Protein AF-A0A1H4CGE8-F1 (afdb_monomer_lite)

Secondary structure (DSSP, 8-state):
----SHHHHHHHHHHHHHTT-------TT--S-HHHHHHHHHHHHTT--EE--STT-SSSEEESSSSEEEEEEEPPTT-S-SS---SS----SEETTEEEEEEEE-

Foldseek 3Di:
DPDDCVVQLVVLVVVCVVVVPDQDDPDPVPPFCSQVVVSVVSCVVVVWDWDQCDPPDPQNTQTDVDQEEEREDEDDPPDPDPDDDPVDDDCPCDDDSHGYDYHYDD

Sequence (106 aa):
MPSTTCFDVFEQCVLAVQAGELIESVSAKDKEFHFQNWFEKRLQTLALHYE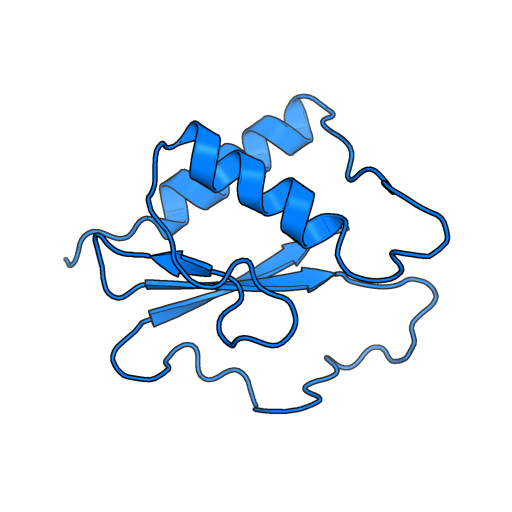GAGRNTYPDFSLVECAEGYEVKGLAWPGRERDYDSNSQVPTGYHNGRQIFYVFGR

pLDDT: mean 80.4, std 16.35, range [42.62, 96.88]

Radius of gyration: 13.96 Å; chains: 1; bounding box: 41×27×34 Å

Structure (mmCIF, N/CA/C/O backbone):
data_AF-A0A1H4CGE8-F1
#
_entry.id   AF-A0A1H4CGE8-F1
#
loop_
_atom_site.group_PDB
_atom_site.id
_atom_site.type_symbol
_atom_site.label_atom_id
_atom_site.label_alt_id
_atom_site.label_comp_id
_atom_site.label_asym_id
_atom_site.label_entity_id
_atom_site.label_seq_id
_atom_site.pdbx_PDB_ins_code
_atom_site.Cartn_x
_atom_site.Cartn_y
_atom_site.Cartn_z
_atom_site.occupancy
_atom_site.B_iso_or_equiv
_atom_site.auth_seq_id
_atom_site.auth_comp_id
_atom_site.auth_asym_id
_atom_site.auth_atom_id
_atom_site.pdbx_PDB_model_num
ATOM 1 N N . MET A 1 1 ? -20.888 -2.198 8.607 1.00 45.34 1 MET A N 1
ATOM 2 C CA . MET A 1 1 ? -19.435 -2.392 8.793 1.00 45.34 1 MET A CA 1
ATOM 3 C C . MET A 1 1 ? -18.768 -1.052 8.542 1.00 45.34 1 MET A C 1
ATOM 5 O O . MET A 1 1 ? -19.318 -0.315 7.727 1.00 45.34 1 MET A O 1
ATOM 9 N N . PRO A 1 2 ? -17.693 -0.680 9.253 1.00 59.81 2 PRO A N 1
ATOM 10 C CA . PRO A 1 2 ? -16.936 0.514 8.885 1.00 59.81 2 PRO A CA 1
ATOM 11 C C . PRO A 1 2 ? -16.477 0.389 7.424 1.00 59.81 2 PRO A C 1
ATOM 13 O O . PRO A 1 2 ? -16.140 -0.708 6.978 1.00 59.81 2 PRO A O 1
ATOM 16 N N . SER A 1 3 ? -16.559 1.486 6.672 1.00 79.62 3 SER A N 1
ATOM 17 C CA . SER A 1 3 ? -16.040 1.550 5.304 1.00 79.62 3 SER A CA 1
ATOM 18 C C . SER A 1 3 ? -14.520 1.435 5.367 1.00 79.62 3 SER A C 1
ATOM 20 O O . SER A 1 3 ? -13.913 2.151 6.160 1.00 79.62 3 SER A O 1
ATOM 22 N N . THR A 1 4 ? -13.929 0.540 4.576 1.00 90.81 4 THR A N 1
ATOM 23 C CA . THR A 1 4 ? -12.474 0.348 4.500 1.00 90.81 4 THR A CA 1
ATOM 24 C C . THR A 1 4 ? -11.988 0.627 3.089 1.00 90.81 4 THR A C 1
ATOM 26 O O . THR A 1 4 ? -12.658 0.245 2.133 1.00 90.81 4 THR A O 1
ATOM 29 N N . THR A 1 5 ? -10.832 1.273 2.958 1.00 93.56 5 THR A N 1
ATOM 30 C CA . THR A 1 5 ? -10.194 1.546 1.659 1.00 93.56 5 THR A CA 1
ATOM 31 C C . THR A 1 5 ? -9.295 0.397 1.197 1.00 93.56 5 THR A C 1
ATOM 33 O O . THR A 1 5 ? -8.842 0.380 0.055 1.00 93.56 5 THR A O 1
ATOM 36 N N . CYS A 1 6 ? -9.051 -0.593 2.064 1.00 93.88 6 CYS A N 1
ATOM 37 C CA . CYS A 1 6 ? -8.079 -1.661 1.835 1.00 93.88 6 CYS A CA 1
ATOM 38 C C . CYS A 1 6 ? -8.339 -2.449 0.545 1.00 93.88 6 CYS A C 1
ATOM 40 O O . CYS A 1 6 ? -7.397 -2.749 -0.188 1.00 93.88 6 CYS A O 1
ATOM 42 N N . PHE A 1 7 ? -9.602 -2.764 0.246 1.00 95.06 7 PHE A N 1
ATOM 43 C CA . PHE A 1 7 ? -9.948 -3.539 -0.946 1.00 95.06 7 PHE A CA 1
ATOM 44 C C . PHE A 1 7 ? -9.760 -2.741 -2.236 1.00 95.06 7 PHE A C 1
ATOM 46 O O . PHE A 1 7 ? -9.191 -3.277 -3.184 1.00 95.06 7 PHE A O 1
ATOM 53 N N . ASP A 1 8 ? -10.155 -1.468 -2.248 1.00 95.50 8 ASP A N 1
ATOM 54 C CA . ASP A 1 8 ? -9.989 -0.593 -3.413 1.00 95.50 8 ASP A CA 1
ATOM 55 C C . ASP A 1 8 ? -8.498 -0.357 -3.694 1.00 95.50 8 ASP A C 1
ATOM 57 O O . ASP A 1 8 ? -8.029 -0.478 -4.827 1.00 95.50 8 ASP A O 1
ATOM 61 N N . VAL A 1 9 ? -7.711 -0.103 -2.643 1.00 95.75 9 VAL A N 1
ATOM 62 C CA . VAL A 1 9 ? -6.253 0.059 -2.741 1.00 95.75 9 VAL A CA 1
ATOM 63 C C . VAL A 1 9 ? -5.587 -1.231 -3.223 1.00 95.75 9 VAL A C 1
ATOM 65 O O . VAL A 1 9 ? -4.699 -1.186 -4.080 1.00 95.75 9 VAL A O 1
ATOM 68 N N . PHE A 1 10 ? -6.021 -2.390 -2.721 1.00 95.38 10 PHE A N 1
ATOM 69 C CA . PHE A 1 10 ? -5.523 -3.687 -3.174 1.00 95.38 10 PHE A CA 1
ATOM 70 C C . PHE A 1 10 ? -5.843 -3.934 -4.653 1.00 95.38 10 PHE A C 1
ATOM 72 O O . PHE A 1 10 ? -4.956 -4.337 -5.406 1.00 95.38 10 PHE A O 1
ATOM 79 N N . GLU A 1 11 ? -7.072 -3.652 -5.088 1.00 96.56 11 GLU A N 1
ATOM 80 C CA . GLU A 1 11 ? -7.474 -3.763 -6.492 1.00 96.56 11 GLU A CA 1
ATOM 81 C C . GLU A 1 11 ? -6.592 -2.887 -7.391 1.00 96.56 11 GLU A C 1
ATOM 83 O O . GLU A 1 11 ? -6.054 -3.380 -8.383 1.00 96.56 11 GLU A O 1
ATOM 88 N N . GLN A 1 12 ? -6.340 -1.629 -7.014 1.00 96.75 12 GLN A N 1
ATOM 89 C CA . GLN A 1 12 ? -5.451 -0.747 -7.781 1.00 96.75 12 GLN A CA 1
ATOM 90 C C . GLN A 1 12 ? -4.012 -1.258 -7.848 1.00 96.75 12 GLN A C 1
ATOM 92 O O . GLN A 1 12 ? -3.359 -1.142 -8.887 1.00 96.75 12 GLN A O 1
ATOM 97 N N . CYS A 1 13 ? -3.507 -1.866 -6.772 1.00 95.31 13 CYS A N 1
ATOM 98 C CA . CYS A 1 13 ? -2.197 -2.510 -6.801 1.00 95.31 13 CYS A CA 1
ATOM 99 C C . CYS A 1 13 ? -2.171 -3.669 -7.809 1.00 95.31 13 CYS A C 1
ATOM 101 O O . CYS A 1 13 ? -1.226 -3.780 -8.590 1.00 95.31 13 CYS A O 1
ATOM 103 N N . VAL A 1 14 ? -3.209 -4.510 -7.828 1.00 95.06 14 VAL A N 1
ATOM 104 C CA . VAL A 1 14 ? -3.321 -5.633 -8.772 1.00 95.06 14 VAL A CA 1
ATOM 105 C C . VAL A 1 14 ? -3.410 -5.139 -10.215 1.00 95.06 14 VAL A C 1
ATOM 107 O O . VAL A 1 14 ? -2.700 -5.666 -11.072 1.00 95.06 14 VAL A O 1
ATOM 110 N N . LEU A 1 15 ? -4.219 -4.112 -10.485 1.00 96.88 15 LEU A N 1
ATOM 111 C CA . LEU A 1 15 ? -4.340 -3.514 -11.816 1.00 96.88 15 LEU A CA 1
ATOM 112 C C . LEU A 1 15 ? -2.996 -2.976 -12.315 1.00 96.88 15 LEU A C 1
ATOM 114 O O . LEU A 1 15 ? -2.602 -3.263 -13.443 1.00 96.88 15 LEU A O 1
ATOM 118 N N . ALA A 1 16 ? -2.249 -2.278 -11.460 1.00 94.81 16 ALA A N 1
ATOM 119 C CA . ALA A 1 16 ? -0.928 -1.770 -11.809 1.00 94.81 16 ALA A CA 1
ATOM 120 C C . ALA A 1 16 ? 0.083 -2.892 -12.109 1.00 94.81 16 ALA A C 1
ATOM 122 O O . ALA A 1 16 ? 0.861 -2.794 -13.059 1.00 94.81 16 ALA A O 1
ATOM 123 N N . VAL A 1 17 ? 0.057 -3.983 -11.334 1.00 92.81 17 VAL A N 1
ATOM 124 C CA . VAL A 1 17 ? 0.888 -5.171 -11.600 1.00 92.81 17 VAL A CA 1
ATOM 125 C C . VAL A 1 17 ? 0.523 -5.800 -12.946 1.00 92.81 17 VAL A C 1
ATOM 127 O O . VAL A 1 17 ? 1.411 -6.135 -13.727 1.00 92.81 17 VAL A O 1
ATOM 130 N N . GLN A 1 18 ? -0.770 -5.934 -13.250 1.00 95.56 18 GLN A N 1
ATOM 131 C CA . GLN A 1 18 ? -1.246 -6.480 -14.526 1.00 95.56 18 GLN A CA 1
ATOM 132 C C . GLN A 1 18 ? -0.902 -5.582 -15.721 1.00 95.56 18 GLN A C 1
ATOM 134 O O . GLN A 1 18 ? -0.606 -6.092 -16.800 1.00 95.56 18 GLN A O 1
ATOM 139 N N . ALA A 1 19 ? -0.892 -4.263 -15.524 1.00 95.44 19 ALA A N 1
ATOM 140 C CA . ALA A 1 19 ? -0.464 -3.286 -16.520 1.00 95.44 19 ALA A CA 1
ATOM 141 C C . ALA A 1 19 ? 1.065 -3.247 -16.721 1.00 95.44 19 ALA A C 1
ATOM 143 O O . ALA A 1 19 ? 1.545 -2.582 -17.638 1.00 95.44 19 ALA A O 1
ATOM 144 N N . GLY A 1 20 ? 1.835 -3.964 -15.893 1.00 93.12 20 GLY A N 1
ATOM 145 C CA . GLY A 1 20 ? 3.294 -3.989 -15.964 1.00 93.12 20 GLY A CA 1
ATOM 146 C C . GLY A 1 20 ? 3.955 -2.716 -15.433 1.00 93.12 20 GLY A C 1
ATOM 147 O O . GLY A 1 20 ? 5.082 -2.413 -15.820 1.00 93.12 20 GLY A O 1
ATOM 148 N N . GLU A 1 21 ? 3.282 -1.961 -14.561 1.00 93.19 21 GLU A N 1
ATOM 149 C CA . GLU A 1 21 ? 3.867 -0.776 -13.938 1.00 93.19 21 GLU A CA 1
ATOM 150 C C . GLU A 1 21 ? 4.964 -1.173 -12.946 1.00 93.19 21 GLU A C 1
ATOM 152 O O . GLU A 1 21 ? 4.694 -1.694 -11.861 1.00 93.19 21 GLU A O 1
ATOM 157 N N . LEU A 1 22 ? 6.214 -0.908 -13.315 1.00 88.06 22 LEU A N 1
ATOM 158 C CA . LEU A 1 22 ? 7.380 -1.314 -12.540 1.00 88.06 22 LEU A CA 1
ATOM 159 C C . LEU A 1 22 ? 7.625 -0.400 -11.335 1.00 88.06 22 LEU A C 1
ATOM 161 O O . LEU A 1 22 ? 7.357 0.802 -11.361 1.00 88.06 22 LEU A O 1
ATOM 165 N N . ILE A 1 23 ? 8.202 -0.978 -10.283 1.00 85.81 23 ILE A N 1
ATOM 166 C CA . ILE A 1 23 ? 8.808 -0.223 -9.186 1.00 85.81 23 ILE A CA 1
ATOM 167 C C . ILE A 1 23 ? 10.133 0.349 -9.703 1.00 85.81 23 ILE A C 1
ATOM 169 O O . ILE A 1 23 ? 11.087 -0.388 -9.950 1.00 85.81 23 ILE A O 1
ATOM 173 N N . GLU A 1 24 ? 10.190 1.665 -9.894 1.00 81.69 24 GLU A N 1
ATOM 174 C CA . GLU A 1 24 ? 11.345 2.328 -10.502 1.00 81.69 24 GLU A CA 1
ATOM 175 C C . GLU A 1 24 ? 12.301 2.909 -9.461 1.00 81.69 24 GLU A C 1
ATOM 177 O O . GLU A 1 24 ? 11.901 3.603 -8.521 1.00 81.69 24 GLU A O 1
ATOM 182 N N . SER A 1 25 ? 13.599 2.676 -9.678 1.00 73.38 25 SER A N 1
ATOM 183 C CA . SER A 1 25 ? 14.642 3.322 -8.893 1.00 73.38 25 SER A CA 1
ATOM 184 C C . SER A 1 25 ? 14.882 4.748 -9.378 1.00 73.38 25 SER A C 1
ATOM 186 O O . SER A 1 25 ? 15.434 4.959 -10.455 1.00 73.38 25 SER A O 1
ATOM 188 N N . VAL A 1 26 ? 14.479 5.738 -8.577 1.00 70.81 26 VAL A N 1
ATOM 189 C CA . VAL A 1 26 ? 14.607 7.163 -8.937 1.00 70.81 26 VAL A CA 1
ATOM 190 C C . VAL A 1 26 ? 16.063 7.651 -8.835 1.00 70.81 26 VAL A C 1
ATOM 192 O O . VAL A 1 26 ? 16.455 8.597 -9.516 1.00 70.81 26 VAL A O 1
ATOM 195 N N . SER A 1 27 ? 16.903 7.020 -8.002 1.00 65.50 27 SER A N 1
ATOM 196 C CA . SER A 1 27 ? 18.319 7.381 -7.855 1.00 65.50 27 SER A CA 1
ATOM 197 C C . SER A 1 27 ? 19.139 6.292 -7.162 1.00 65.50 27 SER A C 1
ATOM 199 O O . SER A 1 27 ? 18.678 5.664 -6.214 1.00 65.50 27 SER A O 1
ATOM 201 N N . ALA A 1 28 ? 20.420 6.164 -7.531 1.00 58.41 28 ALA A N 1
ATOM 202 C CA . ALA A 1 28 ? 21.390 5.278 -6.872 1.00 58.41 28 ALA A CA 1
ATOM 203 C C . ALA A 1 28 ? 21.631 5.599 -5.377 1.00 58.41 28 ALA A C 1
ATOM 205 O O . ALA A 1 28 ? 22.206 4.787 -4.647 1.00 58.41 28 ALA A O 1
ATOM 206 N N . LYS A 1 29 ? 21.224 6.792 -4.918 1.00 56.19 29 LYS A N 1
ATOM 207 C CA . LYS A 1 29 ? 21.275 7.203 -3.504 1.00 56.19 29 LYS A CA 1
ATOM 208 C C . LYS A 1 29 ? 19.993 6.878 -2.731 1.00 56.19 29 LYS A C 1
ATOM 210 O O . LYS A 1 29 ? 19.995 6.988 -1.510 1.00 56.19 29 LYS A O 1
ATOM 215 N N . ASP A 1 30 ? 18.921 6.508 -3.418 1.00 56.72 30 ASP A N 1
ATOM 216 C CA . ASP A 1 30 ? 17.580 6.379 -2.854 1.00 56.72 30 ASP A CA 1
ATOM 217 C C . ASP A 1 30 ? 17.292 4.902 -2.577 1.00 56.72 30 ASP A C 1
ATOM 219 O O . ASP A 1 30 ? 16.535 4.256 -3.278 1.00 56.72 30 ASP A O 1
ATOM 223 N N . LYS A 1 31 ? 18.009 4.311 -1.618 1.00 54.84 31 LYS A N 1
ATOM 224 C CA . LYS A 1 31 ? 18.114 2.846 -1.510 1.00 54.84 31 LYS A CA 1
ATOM 225 C C . LYS A 1 31 ? 16.852 2.117 -1.026 1.00 54.84 31 LYS A C 1
ATOM 227 O O . LYS A 1 31 ? 16.847 0.893 -1.077 1.00 54.84 31 LYS A O 1
ATOM 232 N N . GLU A 1 32 ? 15.819 2.809 -0.544 1.00 60.56 32 GLU A N 1
ATOM 233 C CA . GLU A 1 32 ? 14.787 2.153 0.284 1.00 60.56 32 GLU A CA 1
ATOM 234 C C . GLU A 1 32 ? 13.332 2.565 -0.015 1.00 60.56 32 GLU A C 1
ATOM 236 O O . GLU A 1 32 ? 12.413 1.922 0.482 1.00 60.56 32 GLU A O 1
ATOM 241 N N . PHE A 1 33 ? 13.080 3.563 -0.874 1.00 71.56 33 PHE A N 1
ATOM 242 C CA . PHE A 1 33 ? 11.744 4.186 -0.980 1.00 71.56 33 PHE A CA 1
ATOM 243 C C . PHE A 1 33 ? 11.033 3.997 -2.328 1.00 71.56 33 PHE A C 1
ATOM 245 O O . PHE A 1 33 ? 9.947 4.528 -2.545 1.00 71.56 33 PHE A O 1
ATOM 252 N N . HIS A 1 34 ? 11.594 3.211 -3.250 1.00 82.25 34 HIS A N 1
ATOM 253 C CA . HIS A 1 34 ? 10.986 2.995 -4.571 1.00 82.25 34 HIS A CA 1
ATOM 254 C C . HIS A 1 34 ? 9.594 2.371 -4.481 1.00 82.25 34 HIS A C 1
ATOM 256 O O . HIS A 1 34 ? 8.684 2.761 -5.210 1.00 82.25 34 HIS A O 1
ATOM 262 N N . PHE A 1 35 ? 9.424 1.426 -3.555 1.00 85.25 35 PHE A N 1
ATOM 263 C CA . PHE A 1 35 ? 8.142 0.770 -3.361 1.00 85.25 35 PHE A CA 1
ATOM 264 C C . PHE A 1 35 ? 7.115 1.692 -2.689 1.00 85.25 35 PHE A C 1
ATOM 266 O O . PHE A 1 35 ? 5.946 1.648 -3.057 1.00 85.25 35 PHE A O 1
ATOM 273 N N . GLN A 1 36 ? 7.547 2.596 -1.801 1.00 87.12 36 GLN A N 1
ATOM 274 C CA . GLN A 1 36 ? 6.674 3.641 -1.253 1.00 87.12 36 GLN A CA 1
ATOM 275 C C . GLN A 1 36 ? 6.176 4.578 -2.356 1.00 87.12 36 GLN A C 1
ATOM 277 O O . GLN A 1 36 ? 4.974 4.779 -2.466 1.00 87.12 36 GLN A O 1
ATOM 282 N N . ASN A 1 37 ? 7.060 5.057 -3.237 1.00 88.81 37 ASN A N 1
ATOM 283 C CA . ASN A 1 37 ? 6.672 5.909 -4.371 1.00 88.81 37 ASN A CA 1
ATOM 284 C C . ASN A 1 37 ? 5.722 5.187 -5.337 1.00 88.81 37 ASN A C 1
ATOM 286 O O . ASN A 1 37 ? 4.799 5.781 -5.896 1.00 88.81 37 ASN A O 1
ATOM 290 N N . TRP A 1 38 ? 5.966 3.895 -5.576 1.00 91.31 38 TRP A N 1
ATOM 291 C CA . TRP A 1 38 ? 5.066 3.076 -6.376 1.00 91.31 38 TRP A CA 1
ATOM 292 C C . TRP A 1 38 ? 3.697 3.007 -5.704 1.00 91.31 38 TRP A C 1
ATOM 294 O O . TRP A 1 38 ? 2.705 3.351 -6.333 1.00 91.31 38 TRP A O 1
ATOM 304 N N . PHE A 1 39 ? 3.628 2.659 -4.422 1.00 92.94 39 PHE A N 1
ATOM 305 C CA . PHE A 1 39 ? 2.366 2.552 -3.696 1.00 92.94 39 PHE A CA 1
ATOM 306 C C . PHE A 1 39 ? 1.619 3.890 -3.589 1.00 92.94 39 PHE A C 1
ATOM 308 O O . PHE A 1 39 ? 0.410 3.937 -3.796 1.00 92.94 39 PHE A O 1
ATOM 315 N N . GLU A 1 40 ? 2.338 4.990 -3.374 1.00 92.81 40 GLU A N 1
ATOM 316 C CA . GLU A 1 40 ? 1.787 6.342 -3.281 1.00 92.81 40 GLU A CA 1
ATOM 317 C C . GLU A 1 40 ? 0.932 6.703 -4.504 1.00 92.81 40 GLU A C 1
ATOM 319 O O . GLU A 1 40 ? -0.195 7.182 -4.368 1.00 92.81 40 GLU A O 1
ATOM 324 N N . LYS A 1 41 ? 1.413 6.386 -5.712 1.00 93.75 41 LYS A N 1
ATOM 325 C CA . LYS A 1 41 ? 0.655 6.614 -6.951 1.00 93.75 41 LYS A CA 1
ATOM 326 C C . LYS A 1 41 ? -0.712 5.910 -6.941 1.00 93.75 41 LYS A C 1
ATOM 328 O O . LYS A 1 41 ? -1.628 6.403 -7.582 1.00 93.75 41 LYS A O 1
ATOM 333 N N . ARG A 1 42 ? -0.884 4.793 -6.218 1.00 94.75 42 ARG A N 1
ATOM 334 C CA . ARG A 1 42 ? -2.154 4.027 -6.175 1.00 94.75 42 ARG A CA 1
ATOM 335 C C . ARG A 1 42 ? -3.155 4.724 -5.265 1.00 94.75 42 ARG A C 1
ATOM 337 O O . ARG A 1 42 ? -4.327 4.819 -5.619 1.00 94.75 42 ARG A O 1
ATOM 344 N N . LEU A 1 43 ? -2.683 5.289 -4.152 1.00 94.50 43 LEU A N 1
ATOM 345 C CA . LEU A 1 43 ? -3.493 6.174 -3.312 1.00 94.50 43 LEU A CA 1
ATOM 346 C C . LEU A 1 43 ? -3.942 7.414 -4.102 1.00 94.50 43 LEU A C 1
ATOM 348 O O . LEU A 1 43 ? -5.111 7.791 -4.047 1.00 94.50 43 LEU A O 1
ATOM 352 N N . GLN A 1 44 ? -3.040 7.991 -4.904 1.00 94.25 44 GLN A N 1
ATOM 353 C CA . GLN A 1 44 ? -3.345 9.134 -5.770 1.00 94.25 44 GLN A CA 1
ATOM 354 C C . GLN A 1 44 ? -4.353 8.789 -6.877 1.00 94.25 44 GLN A C 1
ATOM 356 O O . GLN A 1 44 ? -5.255 9.584 -7.134 1.00 94.25 44 GLN A O 1
ATOM 361 N N . THR A 1 45 ? -4.261 7.609 -7.503 1.00 94.69 45 THR A N 1
ATOM 362 C CA . THR A 1 45 ? -5.243 7.137 -8.499 1.00 94.69 45 THR A CA 1
ATOM 363 C C . THR A 1 45 ? -6.654 7.036 -7.918 1.00 94.69 45 THR A C 1
ATOM 365 O O . THR A 1 45 ? -7.620 7.344 -8.612 1.00 94.69 45 THR A O 1
ATOM 368 N N . LEU A 1 46 ? -6.778 6.660 -6.642 1.00 94.31 46 LEU A N 1
ATOM 369 C CA . LEU A 1 46 ? -8.055 6.618 -5.920 1.00 94.31 46 LEU A CA 1
ATOM 370 C C . LEU A 1 46 ? -8.493 7.974 -5.355 1.00 94.31 46 LEU A C 1
ATOM 372 O O . LEU A 1 46 ? -9.553 8.053 -4.740 1.00 94.31 46 LEU A O 1
ATOM 376 N N . ALA A 1 47 ? -7.696 9.028 -5.552 1.00 94.81 47 ALA A N 1
ATOM 377 C CA . ALA A 1 47 ? -7.911 10.350 -4.972 1.00 94.81 47 ALA A CA 1
ATOM 378 C C . ALA A 1 47 ? -8.064 10.333 -3.434 1.00 94.81 47 ALA A C 1
ATOM 380 O O . ALA A 1 47 ? -8.823 11.125 -2.877 1.00 94.81 47 ALA A O 1
ATOM 381 N N . LEU A 1 48 ? -7.343 9.43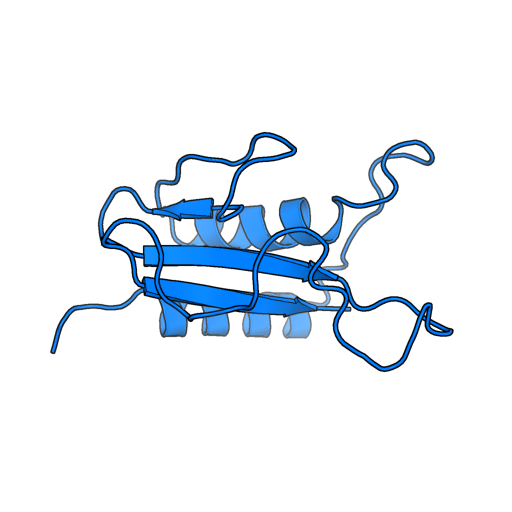4 -2.753 1.00 93.56 48 LEU A N 1
ATOM 382 C CA . LEU A 1 48 ? -7.303 9.369 -1.290 1.00 93.56 48 LEU A CA 1
ATOM 383 C C . LEU A 1 48 ? -6.319 10.402 -0.740 1.00 93.56 48 LEU A C 1
ATOM 385 O O . LEU A 1 48 ? -5.185 10.497 -1.218 1.00 93.56 48 LEU A O 1
ATOM 389 N N . HIS A 1 49 ? -6.720 11.142 0.294 1.00 93.88 49 HIS A N 1
ATOM 390 C CA . HIS A 1 49 ? -5.826 12.063 0.986 1.00 93.88 49 HIS A CA 1
ATOM 391 C C . HIS A 1 49 ? -5.099 11.351 2.127 1.00 93.88 49 HIS A C 1
ATOM 393 O O . HIS A 1 49 ? -5.686 10.608 2.915 1.00 93.88 49 HIS A O 1
ATOM 399 N N . TYR A 1 50 ? -3.801 11.613 2.247 1.00 92.88 50 TYR A N 1
ATOM 400 C CA . TYR A 1 50 ? -2.970 11.015 3.281 1.00 92.88 50 TYR A CA 1
ATOM 401 C C . TYR A 1 50 ? -1.935 11.998 3.823 1.00 92.88 50 TYR A C 1
ATOM 403 O O . TYR A 1 50 ? -1.444 12.888 3.128 1.00 92.88 50 TYR A O 1
ATOM 411 N N . GLU A 1 51 ? -1.586 11.797 5.084 1.00 89.50 51 GLU A N 1
ATOM 412 C CA . GLU A 1 51 ? -0.440 12.394 5.756 1.00 89.50 51 GLU A CA 1
ATOM 413 C C . GLU A 1 51 ? 0.686 11.353 5.849 1.00 89.50 51 GLU A C 1
ATOM 415 O O . GLU A 1 51 ? 0.436 10.149 5.795 1.00 89.50 51 GLU A O 1
ATOM 420 N N . GLY A 1 52 ? 1.931 11.794 6.038 1.00 72.94 52 GLY A N 1
ATOM 421 C CA . GLY A 1 52 ? 3.012 10.877 6.423 1.00 72.94 52 GLY A CA 1
ATOM 422 C C . GLY A 1 52 ? 3.943 10.387 5.315 1.00 72.94 52 GLY A C 1
ATOM 423 O O . GLY A 1 52 ? 4.889 9.689 5.649 1.00 72.94 52 GLY A O 1
ATOM 424 N N . ALA A 1 53 ? 3.833 10.870 4.069 1.00 61.91 53 ALA A N 1
ATOM 425 C CA . ALA A 1 53 ? 4.794 10.570 2.984 1.00 61.91 53 ALA A CA 1
ATOM 426 C C . ALA A 1 53 ? 6.250 11.049 3.241 1.00 61.91 53 ALA A C 1
ATOM 428 O O . ALA A 1 53 ? 7.105 11.039 2.353 1.00 61.91 53 ALA A O 1
ATOM 429 N N . GLY A 1 54 ? 6.543 11.527 4.453 1.00 59.09 54 GLY A N 1
ATOM 430 C CA . GLY A 1 54 ? 7.871 11.886 4.917 1.00 59.09 54 GLY A CA 1
ATOM 431 C C . GLY A 1 54 ? 8.624 10.673 5.458 1.00 59.09 54 GLY A C 1
ATOM 432 O O . GLY A 1 54 ? 8.117 9.909 6.277 1.00 59.09 54 GLY A O 1
ATOM 433 N N . ARG A 1 55 ? 9.889 10.555 5.050 1.00 65.94 55 ARG A N 1
ATOM 434 C CA . ARG A 1 55 ? 10.835 9.536 5.525 1.00 65.94 55 ARG A CA 1
ATOM 435 C C . ARG A 1 55 ? 10.880 9.516 7.068 1.00 65.94 55 ARG A C 1
ATOM 437 O O . ARG A 1 55 ? 11.109 10.563 7.671 1.00 65.94 55 ARG A O 1
ATOM 444 N N . ASN A 1 56 ? 10.730 8.329 7.673 1.00 68.06 56 ASN A N 1
ATOM 445 C CA . ASN A 1 56 ? 10.729 8.036 9.126 1.00 68.06 56 ASN A CA 1
ATOM 446 C C . ASN A 1 56 ? 9.421 8.296 9.908 1.00 68.06 56 ASN A C 1
ATOM 448 O O . ASN A 1 56 ? 9.482 8.542 11.116 1.00 68.06 56 ASN A O 1
ATOM 452 N N . THR A 1 57 ? 8.250 8.216 9.273 1.00 77.88 57 THR A N 1
ATOM 453 C CA . THR A 1 57 ? 6.950 8.307 9.969 1.00 77.88 57 THR A CA 1
ATOM 454 C C . THR A 1 57 ? 6.249 6.950 9.958 1.00 77.88 57 THR A C 1
ATOM 456 O O . THR A 1 57 ? 6.349 6.230 8.975 1.00 77.88 57 THR A O 1
ATOM 459 N N . TYR A 1 58 ? 5.559 6.590 11.045 1.00 82.88 58 TYR A N 1
ATOM 460 C CA . TYR A 1 58 ? 4.754 5.368 11.120 1.00 82.88 58 TYR A CA 1
ATOM 461 C C . TYR A 1 58 ? 3.276 5.706 11.389 1.00 82.88 58 TYR A C 1
ATOM 463 O O . TYR A 1 58 ? 3.001 6.433 12.352 1.00 82.88 58 TYR A O 1
ATOM 471 N N . PRO A 1 59 ? 2.322 5.156 10.611 1.00 88.06 59 PRO A N 1
ATOM 472 C CA . PRO A 1 59 ? 2.540 4.393 9.373 1.00 88.06 59 PRO A CA 1
ATOM 473 C C . PRO A 1 59 ? 3.066 5.290 8.235 1.00 88.06 59 PRO A C 1
ATOM 475 O O . PRO A 1 59 ? 2.893 6.509 8.299 1.00 88.06 59 PRO A O 1
ATOM 478 N N . ASP A 1 60 ? 3.650 4.688 7.195 1.00 88.62 60 ASP A N 1
ATOM 479 C CA . ASP A 1 60 ? 4.124 5.408 5.996 1.00 88.62 60 ASP A CA 1
ATOM 480 C C . ASP A 1 60 ? 3.038 6.301 5.362 1.00 88.62 60 ASP A C 1
ATOM 482 O O . ASP A 1 60 ? 3.317 7.400 4.890 1.00 88.62 60 ASP A O 1
ATOM 486 N N . PHE A 1 61 ? 1.781 5.852 5.368 1.00 92.06 61 PHE A N 1
ATOM 487 C CA . PHE A 1 61 ? 0.641 6.631 4.886 1.00 92.06 61 PHE A CA 1
ATOM 488 C C . PHE A 1 61 ? -0.487 6.582 5.911 1.00 92.06 61 PHE A C 1
ATOM 490 O O . PHE A 1 61 ? -1.000 5.511 6.221 1.00 92.06 61 PHE A O 1
ATOM 497 N N . SER A 1 62 ? -0.906 7.730 6.433 1.00 93.31 62 SER A N 1
ATOM 498 C CA . SER A 1 62 ? -2.078 7.858 7.308 1.00 93.31 62 SER A CA 1
ATOM 499 C C . SER A 1 62 ? -3.214 8.509 6.533 1.00 93.31 62 SER A C 1
ATOM 501 O O . SER A 1 62 ? -3.069 9.659 6.132 1.00 93.31 62 SER A O 1
ATOM 503 N N . LEU A 1 63 ? -4.335 7.817 6.328 1.00 93.62 63 LEU A N 1
ATOM 504 C CA . LEU A 1 63 ? -5.471 8.403 5.616 1.00 93.62 63 LEU A CA 1
ATOM 505 C C . LEU A 1 63 ? -6.150 9.501 6.442 1.00 93.62 63 LEU A C 1
ATOM 507 O O . LEU A 1 63 ? -6.163 9.461 7.677 1.00 93.62 63 LEU A O 1
ATOM 511 N N . VAL A 1 64 ? -6.719 10.484 5.744 1.00 92.06 64 VAL A N 1
ATOM 512 C CA . VAL A 1 64 ? -7.430 11.616 6.358 1.00 92.06 64 VAL A CA 1
ATOM 513 C C . VAL A 1 64 ? -8.914 11.298 6.540 1.00 92.06 64 VAL A C 1
ATOM 515 O O . VAL A 1 64 ? -9.510 11.644 7.559 1.00 92.06 64 VAL A O 1
ATOM 518 N N . GLU A 1 65 ? -9.524 10.629 5.565 1.00 89.00 65 GLU A N 1
ATOM 519 C CA . GLU A 1 65 ? -10.966 10.370 5.505 1.00 89.00 65 GLU A CA 1
ATOM 520 C C . GLU A 1 65 ? -11.422 9.319 6.515 1.00 89.00 65 GLU A C 1
ATOM 522 O O . GLU A 1 65 ? -12.580 9.310 6.939 1.00 89.00 65 GLU A O 1
ATOM 527 N N . CYS A 1 66 ? -10.525 8.412 6.892 1.00 89.69 66 CYS A N 1
ATOM 528 C CA . CYS A 1 66 ? -10.814 7.340 7.826 1.00 89.69 66 CYS A CA 1
ATOM 529 C C . CYS A 1 66 ? -9.597 7.018 8.689 1.00 89.69 66 CYS A C 1
ATOM 531 O O . CYS A 1 66 ? -8.461 7.355 8.366 1.00 89.69 66 CYS A O 1
ATOM 533 N N . ALA A 1 67 ? -9.850 6.355 9.817 1.00 92.94 67 ALA A N 1
ATOM 534 C CA . ALA A 1 67 ? -8.811 5.928 10.742 1.00 92.94 67 ALA A CA 1
ATOM 535 C C . ALA A 1 67 ? -8.082 4.680 10.212 1.00 92.94 67 ALA A C 1
ATOM 537 O O . ALA A 1 67 ? -8.070 3.631 10.856 1.00 92.94 67 ALA A O 1
ATOM 538 N N . GLU A 1 68 ? -7.486 4.796 9.030 1.00 94.00 68 GLU A N 1
ATOM 539 C CA . GLU A 1 68 ? -6.689 3.765 8.377 1.00 94.00 68 GLU A CA 1
ATOM 540 C C . GLU A 1 68 ? -5.289 4.296 8.069 1.00 94.00 68 GLU A C 1
ATOM 542 O O . GLU A 1 68 ? -5.071 5.496 7.892 1.00 94.00 68 GLU A O 1
ATOM 547 N N . GLY A 1 69 ? -4.325 3.390 8.010 1.00 93.25 69 GLY A N 1
ATOM 548 C CA . GLY A 1 69 ? -2.999 3.692 7.509 1.00 93.25 69 GLY A CA 1
ATOM 549 C C . GLY A 1 69 ? -2.366 2.497 6.820 1.00 93.25 69 GLY A C 1
ATOM 550 O O . GLY A 1 69 ? -2.744 1.351 7.066 1.00 93.25 69 GLY A O 1
ATOM 551 N N . TYR A 1 70 ? -1.395 2.776 5.964 1.00 92.75 70 TYR A N 1
ATOM 552 C CA . TYR A 1 70 ? -0.647 1.786 5.210 1.00 92.75 70 TYR A CA 1
ATOM 553 C C . TYR A 1 70 ? 0.823 1.863 5.573 1.00 92.75 70 TYR A C 1
ATOM 555 O O . TYR A 1 70 ? 1.427 2.930 5.519 1.00 92.75 70 TYR A O 1
ATOM 563 N N . GLU A 1 71 ? 1.383 0.714 5.919 1.00 90.69 71 GLU A N 1
ATOM 564 C CA . GLU A 1 71 ? 2.806 0.543 6.170 1.00 90.69 71 GLU A CA 1
ATOM 565 C C . GLU A 1 71 ? 3.403 -0.310 5.055 1.00 90.69 71 GLU A C 1
ATOM 567 O O . GLU A 1 71 ? 3.005 -1.462 4.858 1.00 90.69 71 GLU A O 1
ATOM 572 N N . VAL A 1 72 ? 4.367 0.235 4.326 1.00 88.00 72 VAL A N 1
ATOM 573 C CA . VAL A 1 72 ? 4.915 -0.370 3.117 1.00 88.00 72 VAL A CA 1
ATOM 574 C C . VAL A 1 72 ? 6.257 -1.023 3.427 1.00 88.00 72 VAL A C 1
ATOM 576 O O . VAL A 1 72 ? 7.198 -0.392 3.900 1.00 88.00 72 VAL A O 1
ATOM 579 N N . LYS A 1 73 ? 6.376 -2.317 3.122 1.00 81.62 73 LYS A N 1
ATOM 580 C CA . LYS A 1 73 ? 7.589 -3.110 3.349 1.00 81.62 73 LYS A CA 1
ATOM 581 C C . LYS A 1 73 ? 8.048 -3.768 2.048 1.00 81.62 73 LYS A C 1
ATOM 583 O O . LYS A 1 73 ? 7.380 -4.650 1.508 1.00 81.62 73 LYS A O 1
ATOM 588 N N . GLY A 1 74 ? 9.208 -3.345 1.546 1.00 76.38 74 GLY A N 1
ATOM 589 C CA . GLY A 1 74 ? 9.869 -3.993 0.411 1.00 76.38 74 GLY A CA 1
ATOM 590 C C . GLY A 1 74 ? 10.563 -5.289 0.837 1.00 76.38 74 GLY A C 1
ATOM 591 O O . GLY A 1 74 ? 11.264 -5.314 1.848 1.00 76.38 74 GLY A O 1
ATOM 592 N N . LEU A 1 75 ? 10.387 -6.368 0.073 1.00 73.31 75 LEU A N 1
ATOM 593 C CA . LEU A 1 75 ? 11.045 -7.654 0.327 1.00 73.31 75 LEU A CA 1
ATOM 594 C C . LEU A 1 75 ? 12.359 -7.748 -0.480 1.00 73.31 75 LEU A C 1
ATOM 596 O O . LEU A 1 75 ? 12.327 -7.735 -1.708 1.00 73.31 75 LEU A O 1
ATOM 600 N N . ALA A 1 76 ? 13.522 -7.850 0.180 1.00 58.03 76 ALA A N 1
ATOM 601 C CA . ALA A 1 76 ? 14.837 -7.903 -0.486 1.00 58.03 76 ALA A CA 1
ATOM 602 C C . ALA A 1 76 ? 15.306 -9.337 -0.852 1.00 58.03 76 ALA A C 1
ATOM 604 O O . ALA A 1 76 ? 15.072 -10.288 -0.104 1.00 58.03 76 ALA A O 1
ATOM 605 N N . TRP A 1 77 ? 16.058 -9.497 -1.959 1.00 50.34 77 TRP A N 1
ATOM 606 C CA . TRP A 1 77 ? 16.745 -10.748 -2.361 1.00 50.34 77 TRP A CA 1
ATOM 607 C C . TRP A 1 77 ? 18.262 -10.527 -2.597 1.00 50.34 77 TRP A C 1
ATOM 609 O O . TRP A 1 77 ? 18.609 -9.489 -3.159 1.00 50.34 77 TRP A O 1
ATOM 619 N N . PRO A 1 78 ? 19.180 -11.459 -2.237 1.00 51.03 78 PRO A N 1
ATOM 620 C CA . PRO A 1 78 ? 18.977 -12.705 -1.504 1.00 51.03 78 PRO A CA 1
ATOM 621 C C . PRO A 1 78 ? 19.069 -12.430 0.004 1.00 51.03 78 PRO A C 1
ATOM 623 O O . PRO A 1 78 ? 20.155 -12.434 0.569 1.00 51.03 78 PRO A O 1
ATOM 626 N N . GLY A 1 79 ? 17.923 -12.134 0.625 1.00 46.97 79 GLY A N 1
ATOM 627 C CA . GLY A 1 79 ? 17.682 -12.114 2.069 1.00 46.97 79 GLY A CA 1
ATOM 628 C C . GLY A 1 79 ? 18.801 -11.577 2.965 1.00 46.97 79 GLY A C 1
ATOM 629 O O . GLY A 1 79 ? 19.665 -12.334 3.408 1.00 46.97 79 GLY A O 1
ATOM 630 N N . ARG A 1 80 ? 18.678 -10.323 3.410 1.00 42.62 80 ARG A N 1
ATOM 631 C CA . ARG A 1 80 ? 18.992 -10.071 4.822 1.00 42.62 80 ARG A CA 1
ATOM 632 C C . ARG A 1 80 ? 17.812 -10.613 5.619 1.00 42.62 80 ARG A C 1
ATOM 634 O O . ARG A 1 80 ? 16.821 -9.927 5.788 1.00 42.62 80 ARG A O 1
ATOM 641 N N . GLU A 1 81 ? 17.957 -11.888 5.967 1.00 44.66 81 GLU A N 1
ATOM 642 C CA . GLU A 1 81 ? 17.063 -12.713 6.779 1.00 44.66 81 GLU A CA 1
ATOM 643 C C . GLU A 1 81 ? 15.660 -12.979 6.204 1.00 44.66 81 GLU A C 1
ATOM 645 O O . GLU A 1 81 ? 15.001 -12.158 5.578 1.00 44.66 81 GLU A O 1
ATOM 650 N N . ARG A 1 82 ? 15.228 -14.232 6.382 1.00 46.34 82 ARG A N 1
ATOM 651 C CA . ARG A 1 82 ? 13.912 -14.774 6.002 1.00 46.34 82 ARG A CA 1
ATOM 652 C C . ARG A 1 82 ? 12.812 -14.311 6.971 1.00 46.34 82 ARG A C 1
ATOM 654 O O . ARG A 1 82 ? 11.653 -14.702 6.833 1.00 46.34 82 ARG A O 1
ATOM 661 N N . ASP A 1 83 ? 13.208 -13.496 7.938 1.00 47.50 83 ASP A N 1
ATOM 662 C CA . ASP A 1 83 ? 12.460 -13.127 9.112 1.00 47.50 83 ASP A CA 1
ATOM 663 C C . ASP A 1 83 ? 12.241 -11.620 9.004 1.00 47.50 83 ASP A C 1
ATOM 665 O O . ASP A 1 83 ? 13.165 -10.842 8.785 1.00 47.50 83 ASP A O 1
ATOM 669 N N . TYR A 1 84 ? 10.975 -11.234 9.037 1.00 54.06 84 TYR A N 1
ATOM 670 C CA . TYR A 1 84 ? 10.523 -9.857 8.949 1.00 54.06 84 TYR A CA 1
ATOM 671 C C . TYR A 1 84 ? 11.295 -8.949 9.934 1.00 54.06 84 TYR A C 1
ATOM 673 O O . TYR A 1 84 ? 11.198 -9.120 11.150 1.00 54.06 84 TYR A O 1
ATOM 681 N N . ASP A 1 85 ? 12.064 -7.994 9.397 1.00 49.59 85 ASP A N 1
ATOM 682 C CA . ASP A 1 85 ? 12.882 -7.061 10.178 1.00 49.59 85 ASP A CA 1
ATOM 683 C C . ASP A 1 85 ? 12.023 -5.900 10.713 1.00 49.59 85 ASP A C 1
ATOM 685 O O . ASP A 1 85 ? 11.814 -4.866 10.067 1.00 49.59 85 ASP A O 1
ATOM 689 N N . SER A 1 86 ? 11.474 -6.101 11.910 1.00 55.16 86 SER A N 1
ATOM 690 C CA . SER A 1 86 ? 10.722 -5.090 12.654 1.00 55.16 86 SER A CA 1
ATOM 691 C C . SER A 1 86 ? 11.671 -4.199 13.456 1.00 55.16 86 SER A C 1
ATOM 693 O O . SER A 1 86 ? 11.718 -4.260 14.682 1.00 55.16 86 SER A O 1
ATOM 695 N N . ASN A 1 87 ? 12.413 -3.327 12.775 1.00 52.62 87 ASN A N 1
ATOM 696 C CA . ASN A 1 87 ? 13.420 -2.453 13.395 1.00 52.62 87 ASN A CA 1
ATOM 697 C C . ASN A 1 87 ? 12.881 -1.430 14.421 1.00 52.62 87 ASN A C 1
ATOM 699 O O . ASN A 1 87 ? 13.656 -0.645 14.968 1.00 52.62 87 ASN A O 1
ATOM 703 N N . SER A 1 88 ? 11.568 -1.358 14.688 1.00 55.22 88 SER A N 1
ATOM 704 C CA . SER A 1 88 ? 11.018 -0.341 15.604 1.00 55.22 88 SER A CA 1
ATOM 705 C C . SER A 1 88 ? 9.783 -0.769 16.408 1.00 55.22 88 SER A C 1
ATOM 707 O O . SER A 1 88 ? 9.721 -0.431 17.587 1.00 55.22 88 SER A O 1
ATOM 709 N N . GLN A 1 89 ? 8.824 -1.523 15.843 1.00 55.72 89 GLN A N 1
ATOM 710 C CA . GLN A 1 89 ? 7.655 -2.075 16.563 1.00 55.72 89 GLN A CA 1
ATOM 711 C C . GLN A 1 89 ? 7.126 -3.343 15.880 1.00 55.72 89 GLN A C 1
ATOM 713 O O . GLN A 1 89 ? 7.190 -3.441 14.658 1.00 55.72 89 GLN A O 1
ATOM 718 N N . VAL A 1 90 ? 6.597 -4.301 16.652 1.00 64.00 90 VAL A N 1
ATOM 719 C CA . VAL A 1 90 ? 5.909 -5.495 16.120 1.00 64.00 90 VAL A CA 1
ATOM 720 C C . VAL A 1 90 ? 4.598 -5.060 15.454 1.00 64.00 90 VAL A C 1
ATOM 722 O O . VAL A 1 90 ? 3.887 -4.232 16.027 1.00 64.00 90 VAL A O 1
ATOM 725 N N . PRO A 1 91 ? 4.243 -5.605 14.280 1.00 70.44 91 PRO A N 1
ATOM 726 C CA . PRO A 1 91 ? 3.055 -5.207 13.561 1.00 70.44 91 PRO A CA 1
ATOM 727 C C . PRO A 1 91 ? 1.804 -5.662 14.305 1.00 70.44 91 PRO A C 1
ATOM 729 O O . PRO A 1 91 ? 1.480 -6.845 14.364 1.00 70.44 91 PRO A O 1
ATOM 732 N N . THR A 1 92 ? 1.102 -4.707 14.902 1.00 80.19 92 THR A N 1
ATOM 733 C CA . THR A 1 92 ? -0.128 -4.940 15.674 1.00 80.19 92 THR A 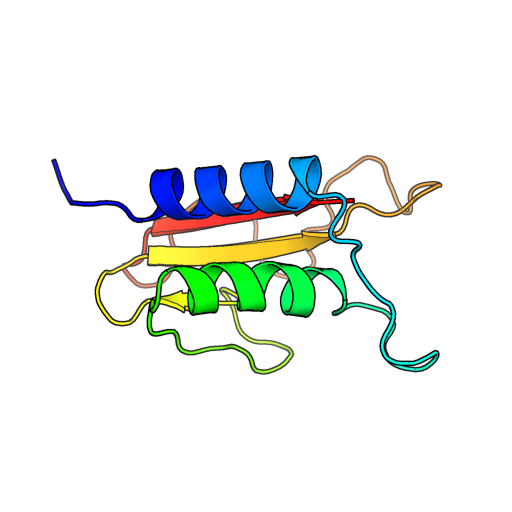CA 1
ATOM 734 C C . THR A 1 92 ? -1.386 -4.829 14.817 1.00 80.19 92 THR A C 1
ATOM 736 O O . THR A 1 92 ? -2.470 -5.173 15.281 1.00 80.19 92 THR A O 1
ATOM 739 N N . GLY A 1 93 ? -1.268 -4.294 13.595 1.00 87.00 93 GLY A N 1
ATOM 740 C CA . GLY A 1 93 ? -2.414 -3.934 12.753 1.00 87.00 93 GLY A CA 1
ATOM 741 C C . GLY A 1 93 ? -3.230 -2.758 13.301 1.00 87.00 93 GLY A C 1
ATOM 742 O O . GLY A 1 93 ? -4.302 -2.458 12.780 1.00 87.00 93 GLY A O 1
ATOM 743 N N . TYR A 1 94 ? -2.748 -2.092 14.356 1.00 88.94 94 TYR A N 1
ATOM 744 C CA . TYR A 1 94 ? -3.435 -0.970 14.986 1.00 88.94 94 TYR A CA 1
ATOM 745 C C . TYR A 1 94 ? -2.459 -0.004 1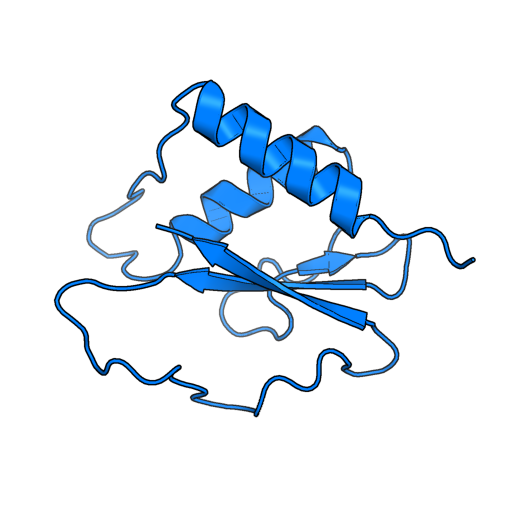5.659 1.00 88.94 94 TYR A C 1
ATOM 747 O O . TYR A 1 94 ? -1.610 -0.419 16.451 1.00 88.94 94 TYR A O 1
ATOM 755 N N . HIS A 1 95 ? -2.601 1.292 15.394 1.00 88.00 95 HIS A N 1
ATOM 756 C CA . HIS A 1 95 ? -1.740 2.327 15.960 1.00 88.00 95 HIS A CA 1
ATOM 757 C C . HIS A 1 95 ? -2.493 3.649 16.132 1.00 88.00 95 HIS A C 1
ATOM 759 O O . HIS A 1 95 ? -3.114 4.135 15.192 1.00 88.00 95 HIS A O 1
ATOM 765 N N . ASN A 1 96 ? -2.437 4.248 17.329 1.00 87.50 96 ASN A N 1
ATOM 766 C CA . ASN A 1 96 ? -3.027 5.563 17.633 1.00 87.50 96 ASN A CA 1
ATOM 767 C C . ASN A 1 96 ? -4.470 5.757 17.123 1.00 87.50 96 ASN A C 1
ATOM 769 O O . ASN A 1 96 ? -4.790 6.778 16.516 1.00 87.50 96 ASN A O 1
ATOM 773 N N . GLY A 1 97 ? -5.345 4.772 17.347 1.00 89.56 97 GLY A N 1
ATOM 774 C CA . GLY A 1 97 ? -6.741 4.866 16.909 1.00 89.56 97 GLY A CA 1
ATOM 775 C C . GLY A 1 97 ? -7.004 4.376 15.483 1.00 89.56 97 GLY A C 1
ATOM 776 O O . GLY A 1 97 ? -8.162 4.328 15.081 1.00 89.56 97 GLY A O 1
ATOM 777 N N . ARG A 1 98 ? -5.958 4.031 14.721 1.00 91.25 98 ARG A N 1
ATOM 778 C CA . ARG A 1 98 ? -6.043 3.666 13.303 1.00 91.25 98 ARG A CA 1
ATOM 779 C C . ARG A 1 98 ? -5.798 2.186 13.076 1.00 91.25 98 ARG A C 1
ATOM 781 O O . ARG A 1 98 ? -4.904 1.611 13.695 1.00 91.25 98 ARG A O 1
ATOM 788 N N . GLN A 1 99 ? -6.535 1.600 12.142 1.00 93.81 99 GLN A N 1
ATOM 789 C CA . GLN A 1 99 ? -6.233 0.285 11.594 1.00 93.81 99 GLN A CA 1
ATOM 790 C C . GLN A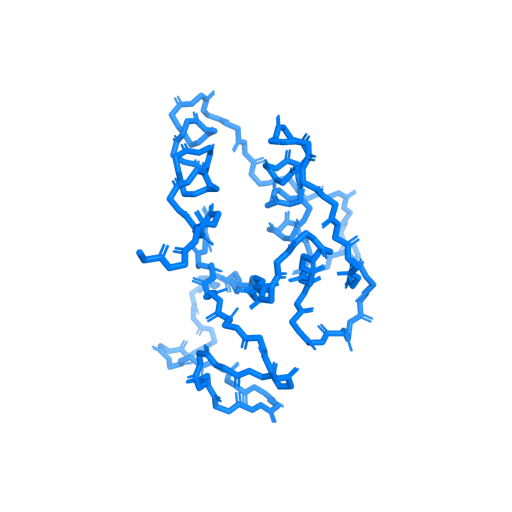 1 99 ? -5.071 0.396 10.604 1.00 93.81 99 GLN A C 1
ATOM 792 O O . GLN A 1 99 ? -5.095 1.241 9.715 1.00 93.81 99 GLN A O 1
ATOM 797 N N . ILE A 1 100 ? -4.042 -0.430 10.777 1.00 92.38 100 ILE A N 1
ATOM 798 C CA . ILE A 1 100 ? -2.829 -0.390 9.958 1.00 92.38 100 ILE A CA 1
ATOM 799 C C . ILE A 1 100 ? -2.781 -1.617 9.055 1.00 92.38 100 ILE A C 1
ATOM 801 O O . ILE A 1 100 ? -2.788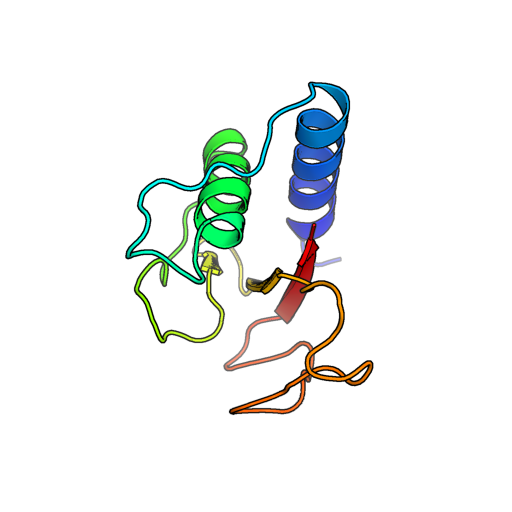 -2.752 9.537 1.00 92.38 100 ILE A O 1
ATOM 805 N N . PHE A 1 101 ? -2.697 -1.382 7.752 1.00 93.38 101 PHE A N 1
ATOM 806 C CA . PHE A 1 101 ? -2.550 -2.407 6.730 1.00 93.38 101 PHE A CA 1
ATOM 807 C C . PHE A 1 101 ? -1.096 -2.478 6.271 1.00 93.38 101 PHE A C 1
ATOM 809 O O . PHE A 1 101 ? -0.509 -1.480 5.860 1.00 93.38 101 PHE A O 1
ATOM 816 N N . TYR A 1 102 ? -0.512 -3.673 6.325 1.00 90.19 102 TYR A N 1
ATOM 817 C CA . TYR A 1 102 ? 0.848 -3.897 5.846 1.00 90.19 102 TYR A CA 1
ATOM 818 C C . TYR A 1 102 ? 0.825 -4.277 4.376 1.00 90.19 102 TYR A C 1
ATOM 820 O O . TYR A 1 102 ? 0.150 -5.229 3.979 1.00 90.19 102 TYR A O 1
ATOM 828 N N . VAL A 1 103 ? 1.596 -3.548 3.583 1.00 90.44 103 VAL A N 1
ATOM 829 C CA . VAL A 1 103 ? 1.702 -3.742 2.145 1.00 90.44 103 VAL A CA 1
ATOM 830 C C . VAL A 1 103 ? 3.085 -4.288 1.844 1.00 90.44 103 VAL A C 1
ATOM 832 O O . VAL A 1 103 ? 4.094 -3.617 2.050 1.00 90.44 103 VAL A O 1
ATOM 835 N N . PHE A 1 104 ? 3.127 -5.521 1.350 1.00 86.12 104 PHE A N 1
ATOM 836 C CA . PHE A 1 104 ? 4.363 -6.193 0.969 1.00 86.12 104 PHE A CA 1
ATOM 837 C C . PHE A 1 104 ? 4.479 -6.236 -0.551 1.00 86.12 104 PHE A C 1
ATOM 839 O O . PHE A 1 104 ? 3.529 -6.625 -1.230 1.00 86.12 104 PHE A O 1
ATOM 846 N N . GLY A 1 105 ? 5.642 -5.871 -1.087 1.00 79.88 105 GLY A N 1
ATOM 847 C CA . GLY A 1 105 ? 5.862 -5.842 -2.533 1.00 79.88 105 GLY A CA 1
ATOM 848 C C . GLY A 1 105 ? 7.292 -6.140 -2.950 1.00 79.88 105 GLY A C 1
ATOM 849 O O . GLY A 1 105 ? 8.219 -6.123 -2.132 1.00 79.88 105 GLY A O 1
ATOM 850 N N . ARG A 1 106 ? 7.417 -6.467 -4.240 1.00 76.31 106 ARG A N 1
ATOM 851 C CA . ARG A 1 106 ? 8.636 -6.858 -4.949 1.00 76.31 106 ARG A CA 1
ATOM 852 C C . ARG A 1 106 ? 8.550 -6.461 -6.418 1.00 76.31 106 ARG A C 1
ATOM 854 O O . ARG A 1 106 ? 7.415 -6.494 -6.945 1.00 76.31 106 ARG A O 1
#

Organism: NCBI:txid525918